Protein AF-A0A9C9W2D0-F1 (afdb_monomer)

Foldseek 3Di:
DVVLVVVCCVVPVDDDDDDDQVVPPVSCVVQPPQPPWDADVVRTDDTPDDDSVSVVVVVVVVD

Secondary structure (DSSP, 8-state):
-HHHHHHHHHHH--------GGG-HHHHHHHTT--SEEEETTEEEEES---HHHHHHHHHTT-

Radius of gyration: 12.17 Å; Cα contacts (8 Å, |Δi|>4): 41; chains: 1; bounding box: 25×22×33 Å

Nearest PDB structures (foldseek):
  1ttz-assembly1_A  TM=6.183E-01  e=1.793E-01  Xanthomonas campestris
  8pr6-assembly1_A  TM=6.502E-01  e=8.609E-01  Corynebacterium glutamicum

Structure (mmCIF, N/CA/C/O backbone):
data_AF-A0A9C9W2D0-F1
#
_entry.id   AF-A0A9C9W2D0-F1
#
loop_
_atom_site.group_PDB
_atom_site.id
_atom_site.type_symbol
_atom_site.label_atom_id
_atom_site.label_alt_id
_atom_site.label_comp_id
_atom_site.label_asym_id
_atom_site.label_entity_id
_atom_site.label_seq_id
_atom_site.pdbx_PDB_ins_code
_atom_site.Cartn_x
_atom_site.Cartn_y
_atom_site.Cartn_z
_atom_site.occupancy
_atom_site.B_iso_or_equiv
_atom_site.auth_seq_id
_atom_site.auth_comp_id
_atom_site.auth_asym_id
_atom_site.auth_atom_id
_atom_site.pdbx_PDB_model_num
ATOM 1 N N . MET A 1 1 ? 5.829 4.072 4.371 1.00 90.12 1 MET A N 1
ATOM 2 C CA . MET A 1 1 ? 4.531 3.367 4.251 1.00 90.12 1 MET A CA 1
ATOM 3 C C . MET A 1 1 ? 4.444 2.114 5.129 1.00 90.12 1 MET A C 1
ATOM 5 O O . MET A 1 1 ? 3.670 2.122 6.075 1.00 90.12 1 MET A O 1
ATOM 9 N N . LEU A 1 2 ? 5.248 1.067 4.887 1.00 92.44 2 LEU A N 1
ATOM 10 C CA . LEU A 1 2 ? 5.112 -0.240 5.561 1.00 92.44 2 LEU A CA 1
ATOM 11 C C . LEU A 1 2 ? 5.099 -0.192 7.104 1.00 92.44 2 LEU A C 1
ATOM 13 O O . LEU A 1 2 ? 4.267 -0.838 7.732 1.00 92.44 2 LEU A O 1
ATOM 17 N N . GLN A 1 3 ? 5.984 0.592 7.728 1.00 92.06 3 GLN A N 1
ATOM 18 C CA . GLN A 1 3 ? 6.030 0.718 9.192 1.00 92.06 3 GLN A CA 1
ATOM 19 C C . GLN A 1 3 ? 4.718 1.259 9.783 1.00 92.06 3 GLN A C 1
ATOM 21 O O . GLN A 1 3 ? 4.243 0.745 10.793 1.00 92.06 3 GLN A O 1
ATOM 26 N N . ALA A 1 4 ? 4.110 2.257 9.138 1.00 91.56 4 ALA A N 1
ATOM 27 C CA . ALA A 1 4 ? 2.836 2.819 9.578 1.00 91.56 4 ALA A CA 1
ATOM 28 C C . ALA A 1 4 ? 1.694 1.796 9.443 1.00 91.56 4 ALA A C 1
ATOM 30 O O . ALA A 1 4 ? 0.883 1.662 10.356 1.00 91.56 4 ALA A O 1
ATOM 31 N N . LEU A 1 5 ? 1.683 1.009 8.359 1.00 93.00 5 LEU A N 1
ATOM 32 C CA . LEU A 1 5 ? 0.699 -0.061 8.156 1.00 93.00 5 LEU A CA 1
ATOM 33 C C . LEU A 1 5 ? 0.806 -1.165 9.213 1.00 93.00 5 LEU A C 1
ATOM 35 O O . LEU A 1 5 ? -0.215 -1.630 9.708 1.00 93.00 5 LEU A O 1
ATOM 39 N N . ARG A 1 6 ? 2.022 -1.536 9.632 1.00 91.62 6 ARG A N 1
ATOM 40 C CA . ARG A 1 6 ? 2.217 -2.488 10.741 1.00 91.62 6 ARG A CA 1
ATOM 41 C C . ARG A 1 6 ? 1.657 -1.959 12.064 1.00 91.62 6 ARG A C 1
ATOM 43 O O . ARG A 1 6 ? 1.027 -2.709 12.805 1.00 91.62 6 ARG A O 1
ATOM 50 N N . GLY A 1 7 ? 1.846 -0.668 12.346 1.00 90.06 7 GLY A N 1
ATOM 51 C CA . GLY A 1 7 ? 1.249 -0.025 13.522 1.00 90.06 7 GLY A CA 1
ATOM 52 C C . GLY A 1 7 ? -0.282 -0.030 13.481 1.00 90.06 7 GLY A C 1
ATOM 53 O O . GLY A 1 7 ? -0.935 -0.241 14.502 1.00 90.06 7 GLY A O 1
ATOM 54 N N . LEU A 1 8 ? -0.859 0.145 12.291 1.00 87.38 8 LEU A N 1
ATOM 55 C CA . LEU A 1 8 ? -2.301 0.082 12.078 1.00 87.38 8 LEU A CA 1
ATOM 56 C C . LEU A 1 8 ? -2.848 -1.344 12.230 1.00 87.38 8 LEU A C 1
ATOM 58 O O . LEU A 1 8 ? -3.861 -1.528 12.906 1.00 87.38 8 LEU A O 1
ATOM 62 N N . GLN A 1 9 ? -2.171 -2.348 11.667 1.00 88.00 9 GLN A N 1
ATOM 63 C CA . GLN A 1 9 ? -2.525 -3.769 11.782 1.00 88.00 9 GLN A CA 1
ATOM 64 C C . GLN A 1 9 ? -2.669 -4.196 13.248 1.00 88.00 9 GLN A C 1
ATOM 66 O O . GLN A 1 9 ? -3.687 -4.777 13.621 1.00 88.00 9 GLN A O 1
ATOM 71 N N . ALA A 1 10 ? -1.718 -3.808 14.104 1.00 85.25 10 ALA A N 1
ATOM 72 C CA . ALA A 1 10 ? -1.760 -4.111 15.536 1.00 85.25 10 ALA A CA 1
ATOM 73 C C . ALA A 1 10 ? -2.972 -3.500 16.271 1.00 85.25 10 ALA A C 1
ATOM 75 O O . ALA A 1 10 ? -3.412 -4.040 17.282 1.00 85.25 10 ALA A O 1
ATOM 76 N N . ARG A 1 11 ? -3.513 -2.375 15.783 1.00 84.25 11 ARG A N 1
ATOM 77 C CA . ARG A 1 11 ? -4.609 -1.628 16.432 1.00 84.25 11 ARG A CA 1
ATOM 78 C C . ARG A 1 11 ? -5.994 -1.926 15.865 1.00 84.25 11 ARG A C 1
ATOM 80 O O . ARG A 1 11 ? -6.986 -1.723 16.558 1.00 84.25 11 ARG A O 1
ATOM 87 N N . SER A 1 12 ? -6.078 -2.310 14.594 1.00 77.88 12 SER A N 1
ATOM 88 C CA . SER A 1 12 ? -7.341 -2.341 13.842 1.00 77.88 12 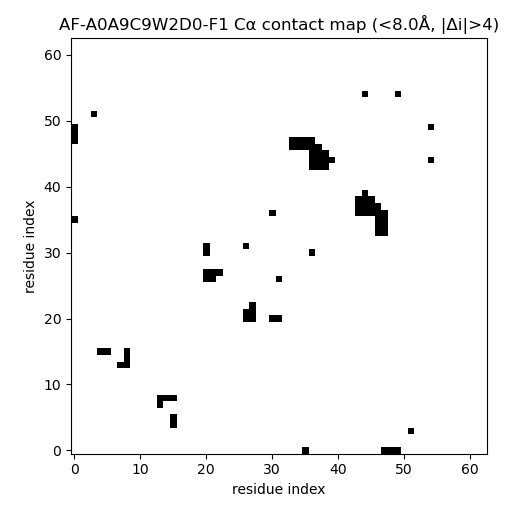SER A CA 1
ATOM 89 C C . SER A 1 12 ? -7.788 -3.736 13.412 1.00 77.88 12 SER A C 1
ATOM 91 O O . SER A 1 12 ? -8.916 -3.863 12.942 1.00 77.88 12 SER A O 1
ATOM 93 N N . GLY A 1 13 ? -6.945 -4.761 13.586 1.00 80.94 13 GLY A N 1
ATOM 94 C CA . GLY A 1 13 ? -7.267 -6.144 13.220 1.00 80.94 13 GLY A CA 1
ATOM 95 C C . GLY A 1 13 ? -7.301 -6.403 11.712 1.00 80.94 13 GLY A C 1
ATOM 96 O O . GLY A 1 13 ? -7.759 -7.458 11.291 1.00 80.94 13 GLY A O 1
ATOM 97 N N . VAL A 1 14 ? -6.836 -5.453 10.896 1.00 85.56 14 VAL A N 1
ATOM 98 C CA . VAL A 1 14 ? -6.726 -5.634 9.444 1.00 85.56 14 VAL A CA 1
ATOM 99 C C . VAL A 1 14 ? -5.551 -6.539 9.103 1.00 85.56 14 VAL A C 1
ATOM 101 O O . VAL A 1 14 ? -4.485 -6.444 9.710 1.00 85.56 14 VAL A O 1
ATOM 104 N N . GLU A 1 15 ? -5.725 -7.394 8.104 1.00 90.38 15 GLU A N 1
ATOM 105 C CA . GLU A 1 15 ? -4.628 -8.184 7.559 1.00 90.38 15 GLU A CA 1
ATOM 106 C C . GLU A 1 15 ? -3.819 -7.349 6.559 1.00 90.38 15 GLU A C 1
ATOM 108 O O . GLU A 1 15 ? -4.377 -6.629 5.730 1.00 90.38 15 GLU A O 1
ATOM 113 N N . LEU A 1 16 ? -2.492 -7.440 6.644 1.00 92.31 16 LEU A N 1
ATOM 114 C CA . LEU A 1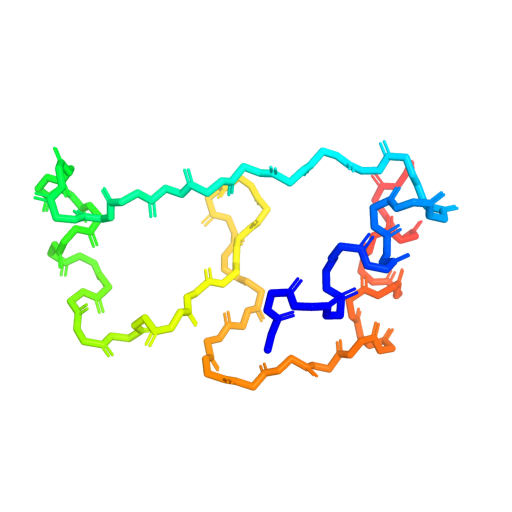 16 ? -1.579 -6.815 5.695 1.00 92.31 16 LEU A CA 1
ATOM 115 C C . LEU A 1 16 ? -0.833 -7.900 4.921 1.00 92.31 16 LEU A C 1
ATOM 117 O O . LEU A 1 16 ? 0.021 -8.588 5.482 1.00 92.31 16 LEU A O 1
ATOM 121 N N . GLN A 1 17 ? -1.105 -7.994 3.623 1.00 93.88 17 GLN A N 1
ATOM 122 C CA . GLN A 1 17 ? -0.381 -8.865 2.706 1.00 93.88 17 GLN A CA 1
ATOM 123 C C . GLN A 1 17 ? 0.636 -8.055 1.896 1.00 93.88 17 GLN A C 1
ATOM 125 O O . GLN A 1 17 ? 0.307 -7.023 1.314 1.00 93.88 17 GLN A O 1
ATOM 130 N N . LEU A 1 18 ? 1.877 -8.540 1.838 1.00 94.56 18 LEU A N 1
ATOM 131 C CA . LEU A 1 18 ? 2.887 -8.022 0.918 1.00 94.56 18 LEU A CA 1
ATOM 132 C C . LEU A 1 18 ? 2.844 -8.828 -0.376 1.00 94.56 18 LEU A C 1
ATOM 134 O O . LEU A 1 18 ? 2.92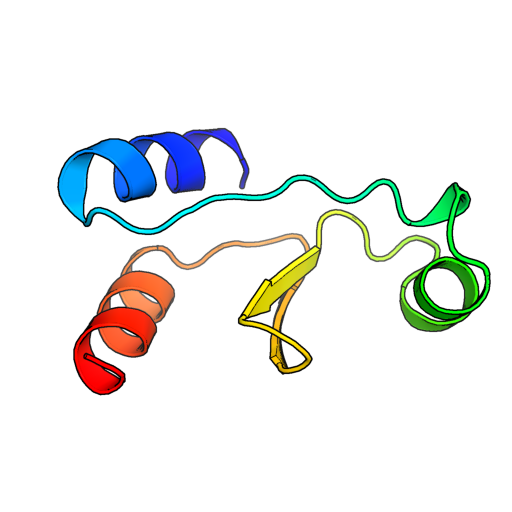9 -10.056 -0.345 1.00 94.56 18 LEU A O 1
ATOM 138 N N . VAL A 1 19 ? 2.725 -8.128 -1.500 1.00 94.88 19 VAL A N 1
ATOM 139 C CA . VAL A 1 19 ? 2.713 -8.726 -2.834 1.00 94.88 19 VAL A CA 1
ATOM 140 C C . VAL A 1 19 ? 3.932 -8.230 -3.599 1.00 94.88 19 VAL A C 1
ATOM 142 O O . VAL A 1 19 ? 4.166 -7.028 -3.700 1.00 94.88 19 VAL A O 1
ATOM 145 N N . ASP A 1 20 ? 4.713 -9.176 -4.112 1.00 95.75 20 ASP A N 1
ATOM 146 C CA . ASP A 1 20 ? 5.825 -8.923 -5.023 1.00 95.75 20 ASP A CA 1
ATOM 147 C C . ASP A 1 20 ? 5.267 -8.824 -6.448 1.00 95.75 20 ASP A C 1
ATOM 149 O O . ASP A 1 20 ? 4.902 -9.841 -7.047 1.00 95.75 20 ASP A O 1
ATOM 153 N N . ILE A 1 21 ? 5.130 -7.597 -6.959 1.00 96.00 21 ILE A N 1
ATOM 154 C CA . ILE A 1 21 ? 4.482 -7.351 -8.253 1.00 96.00 21 ILE A CA 1
ATOM 155 C C . ILE A 1 21 ? 5.266 -7.953 -9.420 1.00 96.00 21 ILE A C 1
ATOM 157 O O . ILE A 1 21 ? 4.656 -8.286 -10.430 1.00 96.00 21 ILE A O 1
ATOM 161 N N . ASP A 1 22 ? 6.581 -8.162 -9.285 1.00 96.00 22 ASP A N 1
ATOM 162 C CA . ASP A 1 22 ? 7.409 -8.725 -10.355 1.00 96.00 22 ASP A CA 1
ATOM 163 C C . ASP A 1 22 ? 7.065 -10.192 -10.647 1.00 96.00 22 ASP A C 1
ATOM 165 O O . ASP A 1 22 ? 7.357 -10.706 -11.729 1.00 96.00 22 ASP A O 1
ATOM 169 N N . ARG A 1 23 ? 6.397 -10.867 -9.703 1.00 97.00 23 ARG A N 1
ATOM 170 C CA . ARG A 1 23 ? 5.935 -12.254 -9.854 1.00 97.00 23 ARG A CA 1
ATOM 171 C C . ARG A 1 23 ? 4.585 -12.380 -10.552 1.00 97.00 23 ARG A C 1
ATOM 173 O O . ARG A 1 23 ? 4.240 -13.483 -10.972 1.00 97.00 23 ARG A O 1
ATOM 180 N N . ASP A 1 24 ? 3.830 -11.293 -10.678 1.00 95.62 24 ASP A N 1
ATOM 181 C CA . ASP A 1 24 ? 2.549 -11.270 -11.382 1.00 95.62 24 ASP A CA 1
ATOM 182 C C . ASP A 1 24 ? 2.647 -10.321 -12.587 1.00 95.62 24 ASP A C 1
ATOM 184 O O . ASP A 1 24 ? 2.642 -9.101 -12.412 1.00 95.62 24 ASP A O 1
ATOM 188 N N . PRO A 1 25 ? 2.680 -10.842 -13.828 1.00 96.31 25 PRO A N 1
ATOM 189 C CA . PRO A 1 25 ? 2.767 -10.016 -15.028 1.00 96.31 25 PRO A CA 1
ATOM 190 C C . PRO A 1 25 ? 1.689 -8.929 -15.121 1.00 96.31 25 PRO A C 1
ATOM 192 O O . PRO A 1 25 ? 1.950 -7.866 -15.679 1.00 96.31 25 PRO A O 1
ATOM 195 N N . ARG A 1 26 ? 0.490 -9.165 -14.566 1.00 95.62 26 ARG A N 1
ATOM 196 C CA . ARG A 1 26 ? -0.596 -8.177 -14.559 1.00 95.62 26 ARG A CA 1
ATOM 197 C C . ARG A 1 26 ? -0.292 -7.039 -13.595 1.00 95.62 26 ARG A C 1
ATOM 199 O O . ARG A 1 26 ? -0.507 -5.883 -13.947 1.00 95.62 26 ARG A O 1
ATOM 206 N N . LEU A 1 27 ? 0.212 -7.354 -12.401 1.00 95.50 27 LEU A N 1
ATOM 207 C CA . LEU A 1 27 ? 0.595 -6.338 -11.419 1.00 95.50 27 LEU A CA 1
ATOM 208 C C . LEU A 1 27 ? 1.8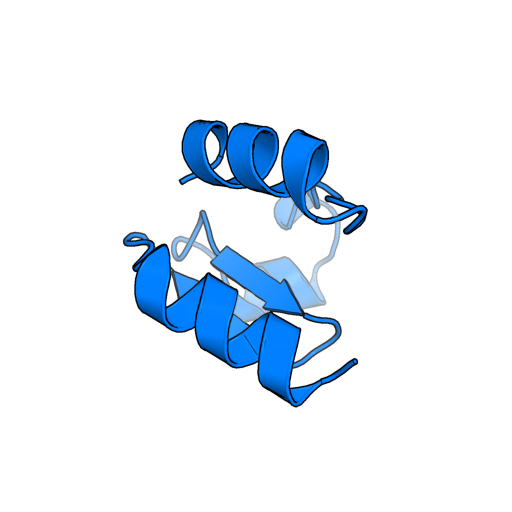39 -5.577 -11.871 1.00 95.50 27 LEU A C 1
ATOM 210 O O . LEU A 1 27 ? 1.851 -4.355 -11.771 1.00 95.50 27 LEU A O 1
ATOM 214 N N . ARG A 1 28 ? 2.834 -6.265 -12.442 1.00 96.62 28 ARG A N 1
ATOM 215 C CA . ARG A 1 28 ? 4.021 -5.636 -13.030 1.00 96.62 28 ARG A CA 1
ATOM 216 C C . ARG A 1 28 ? 3.650 -4.662 -14.141 1.00 96.62 28 ARG A C 1
ATOM 218 O O . ARG A 1 28 ? 4.085 -3.523 -14.109 1.00 96.62 28 ARG A O 1
ATOM 225 N N . GLN A 1 29 ? 2.796 -5.072 -15.080 1.00 97.06 29 GLN A N 1
ATOM 226 C CA . GLN A 1 29 ? 2.327 -4.185 -16.147 1.00 97.06 29 GLN A CA 1
ATOM 227 C C . GLN A 1 29 ? 1.517 -2.996 -15.607 1.00 97.06 29 GLN A C 1
ATOM 229 O O . GLN A 1 29 ? 1.563 -1.912 -16.182 1.00 97.06 29 GLN A O 1
ATOM 234 N N . ARG A 1 30 ? 0.738 -3.202 -14.538 1.00 95.62 30 ARG A N 1
ATOM 235 C CA . ARG A 1 30 ? -0.122 -2.162 -13.963 1.00 95.62 30 ARG A CA 1
ATOM 236 C C . ARG A 1 30 ? 0.653 -1.134 -13.146 1.00 95.62 30 ARG A C 1
ATOM 238 O O . ARG A 1 30 ? 0.310 0.041 -13.208 1.00 95.62 30 ARG A O 1
ATOM 245 N N . TYR A 1 31 ? 1.617 -1.585 -12.351 1.00 96.00 31 TYR A N 1
ATOM 246 C CA . TYR A 1 31 ? 2.270 -0.753 -11.348 1.00 96.00 31 TYR A CA 1
ATOM 247 C C . TYR A 1 31 ? 3.718 -0.427 -11.681 1.00 96.00 31 TYR A C 1
ATOM 249 O O . TYR A 1 31 ? 4.128 0.680 -11.375 1.00 96.00 31 TYR A O 1
ATOM 257 N N . ASP A 1 32 ? 4.470 -1.322 -12.319 1.00 95.00 32 ASP A N 1
ATOM 258 C CA . ASP A 1 32 ? 5.867 -1.100 -12.716 1.00 95.00 32 ASP A CA 1
ATOM 259 C C . ASP A 1 32 ? 6.687 -0.377 -11.617 1.00 95.00 32 ASP A C 1
ATOM 261 O O . ASP A 1 32 ? 6.811 -0.886 -10.502 1.00 95.00 32 ASP A O 1
ATOM 265 N N . GLU A 1 33 ? 7.176 0.841 -11.861 1.00 95.62 33 GLU A N 1
ATOM 266 C CA . GLU A 1 33 ? 7.953 1.625 -10.886 1.00 95.62 33 GLU A CA 1
ATOM 267 C C . GLU A 1 33 ? 7.114 2.357 -9.811 1.00 95.62 33 GLU A C 1
ATOM 269 O O . GLU A 1 33 ? 7.658 3.070 -8.962 1.00 95.62 33 GLU A O 1
ATOM 274 N N . TRP A 1 34 ? 5.787 2.199 -9.787 1.00 95.38 34 TRP A N 1
ATOM 275 C CA . TRP A 1 34 ? 4.874 2.864 -8.835 1.00 95.38 34 TRP A CA 1
ATOM 276 C C . TRP A 1 34 ? 4.869 2.245 -7.438 1.00 95.38 34 TRP A C 1
ATOM 278 O O . TRP A 1 34 ? 4.036 2.561 -6.590 1.00 95.38 34 TRP A O 1
ATOM 288 N N . VAL A 1 35 ? 5.832 1.377 -7.158 1.00 93.81 35 VAL A N 1
ATOM 289 C CA . VAL A 1 35 ? 5.989 0.737 -5.860 1.00 93.81 35 VAL A CA 1
ATOM 290 C C . VAL A 1 35 ? 6.632 1.677 -4.826 1.00 93.81 35 VAL A C 1
ATOM 292 O O . VAL A 1 35 ? 7.586 2.390 -5.128 1.00 93.81 35 VAL A O 1
ATOM 295 N N . PRO A 1 36 ? 6.182 1.658 -3.560 1.00 95.12 36 PRO A N 1
ATOM 296 C CA . PRO A 1 36 ? 5.130 0.801 -3.026 1.00 95.12 36 PRO A CA 1
ATOM 297 C C . PRO A 1 36 ? 3.716 1.362 -3.278 1.00 95.12 36 PRO A C 1
ATOM 299 O O . PRO A 1 36 ? 3.463 2.550 -3.062 1.00 95.12 36 PRO A O 1
ATOM 302 N N . VAL A 1 37 ? 2.787 0.465 -3.632 1.00 95.94 37 VAL A N 1
ATOM 303 C CA . VAL A 1 37 ? 1.346 0.735 -3.791 1.00 95.94 37 VAL A CA 1
ATOM 304 C C . VAL A 1 37 ? 0.571 0.055 -2.666 1.00 9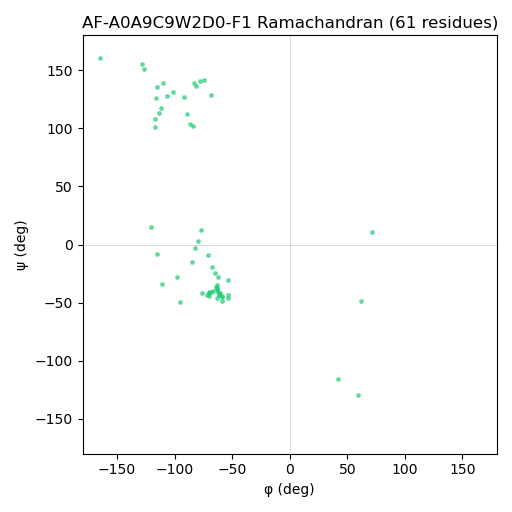5.94 37 VAL A C 1
ATOM 306 O O . VAL A 1 37 ? 0.871 -1.079 -2.292 1.00 95.94 37 VAL A O 1
ATOM 309 N N . LEU A 1 38 ? -0.427 0.742 -2.115 1.00 96.25 38 LEU A N 1
ATOM 310 C CA . LEU A 1 38 ? -1.374 0.183 -1.159 1.00 96.25 38 LEU A CA 1
ATOM 311 C C . LEU A 1 38 ? -2.728 -0.027 -1.833 1.00 96.25 38 LEU A C 1
ATOM 313 O O . LEU A 1 38 ? -3.300 0.910 -2.392 1.00 96.25 38 LEU A O 1
ATOM 317 N N . CYS A 1 39 ? -3.271 -1.235 -1.722 1.00 95.44 39 CYS A N 1
ATOM 318 C CA . CYS A 1 39 ? -4.600 -1.569 -2.220 1.00 95.44 39 CYS A CA 1
ATOM 319 C C . CYS A 1 39 ? -5.452 -2.246 -1.142 1.00 95.44 39 CYS A C 1
ATOM 321 O O . CYS A 1 39 ? -4.935 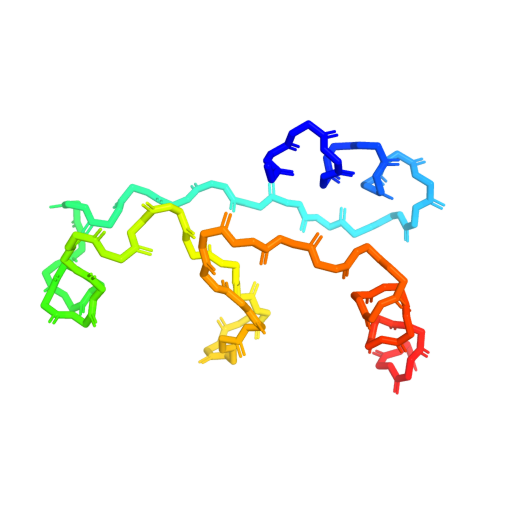-2.876 -0.221 1.00 95.44 39 CYS A O 1
ATOM 323 N N . HIS A 1 40 ? -6.769 -2.135 -1.293 1.00 93.56 40 HIS A N 1
ATOM 324 C CA . HIS A 1 40 ? -7.761 -2.949 -0.601 1.00 93.56 40 HIS A CA 1
ATOM 325 C C . HIS A 1 40 ? -8.533 -3.758 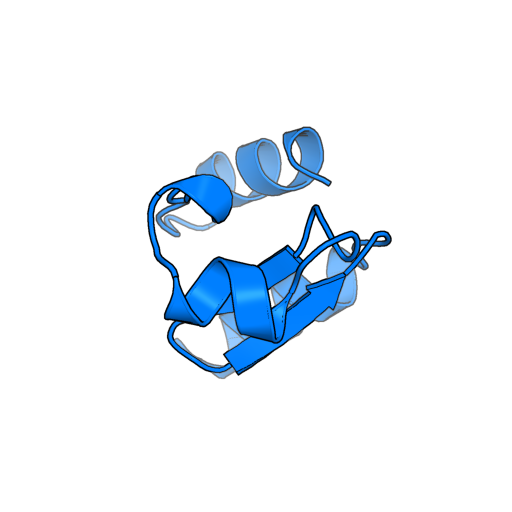-1.649 1.00 93.56 40 HIS A C 1
ATOM 327 O O . HIS A 1 40 ? -9.385 -3.211 -2.354 1.00 93.56 40 HIS A O 1
ATOM 333 N N . GLY A 1 41 ? -8.188 -5.041 -1.794 1.00 90.25 41 GLY A N 1
ATOM 334 C CA . GLY A 1 41 ? -8.576 -5.821 -2.972 1.00 90.25 41 GLY A CA 1
ATOM 335 C C . GLY A 1 41 ? -8.027 -5.167 -4.244 1.00 90.25 41 GLY A C 1
ATOM 336 O O . GLY A 1 41 ? -6.862 -4.779 -4.283 1.00 90.25 41 GLY A O 1
ATOM 337 N N . ASP A 1 42 ? -8.885 -4.961 -5.243 1.00 90.12 42 ASP A N 1
ATOM 338 C CA . ASP A 1 42 ? -8.521 -4.309 -6.512 1.00 90.12 42 ASP A CA 1
ATOM 339 C C . ASP A 1 42 ? -8.520 -2.767 -6.456 1.00 90.12 42 ASP A C 1
ATOM 341 O O . ASP A 1 42 ? -8.207 -2.100 -7.451 1.00 90.12 42 ASP A O 1
ATOM 345 N N . HIS A 1 43 ? -8.899 -2.183 -5.310 1.00 93.00 43 HIS A N 1
ATOM 346 C CA . HIS A 1 43 ? -8.978 -0.737 -5.125 1.00 93.00 43 HIS A CA 1
ATOM 347 C C . HIS A 1 43 ? -7.648 -0.169 -4.628 1.00 93.00 43 HIS A C 1
ATOM 349 O O . HIS A 1 43 ? -7.256 -0.403 -3.484 1.00 93.00 43 HIS A O 1
ATOM 355 N N . GLU 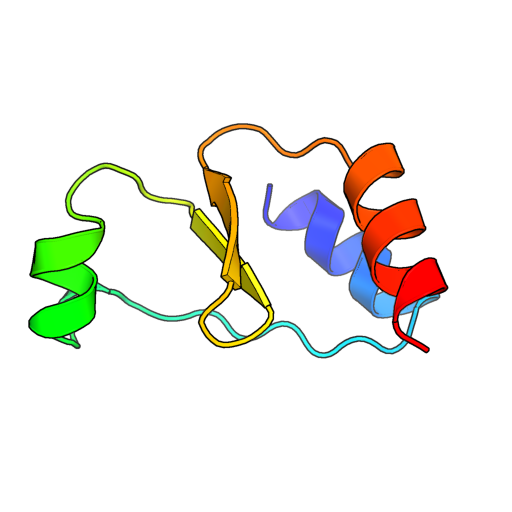A 1 44 ? -6.980 0.618 -5.468 1.00 95.12 44 GLU A N 1
ATOM 356 C CA . GLU A 1 44 ? -5.804 1.391 -5.071 1.00 95.12 44 GLU A CA 1
ATOM 357 C C . GLU A 1 44 ? -6.199 2.515 -4.108 1.00 95.12 44 GLU A C 1
ATOM 359 O O . GLU A 1 44 ? -7.100 3.300 -4.392 1.00 95.12 44 GLU A O 1
ATOM 364 N N . ILE A 1 45 ? -5.509 2.585 -2.970 1.00 95.19 45 ILE A N 1
ATOM 365 C CA . ILE A 1 45 ? -5.689 3.631 -1.959 1.00 95.19 45 ILE A CA 1
ATOM 366 C C . ILE A 1 45 ? -4.673 4.752 -2.180 1.00 95.19 45 ILE A C 1
ATOM 368 O O . ILE A 1 45 ? -5.037 5.926 -2.175 1.00 95.19 45 ILE A O 1
ATOM 372 N N . CYS A 1 46 ? -3.396 4.397 -2.327 1.00 95.88 46 CYS A N 1
ATOM 373 C CA . CYS A 1 46 ? -2.312 5.349 -2.548 1.00 95.88 46 CYS A CA 1
ATOM 374 C C . CYS A 1 46 ? -1.044 4.650 -3.053 1.00 95.88 46 CYS A C 1
ATOM 376 O O . CYS A 1 46 ? -0.833 3.464 -2.790 1.00 95.88 46 CYS A O 1
ATOM 378 N N . HIS A 1 47 ? -0.151 5.423 -3.665 1.00 95.38 47 HIS A N 1
ATOM 379 C CA . HIS A 1 47 ? 1.223 5.039 -3.982 1.00 95.38 47 HIS A CA 1
ATOM 380 C C . HIS A 1 47 ? 2.204 6.080 -3.422 1.00 95.38 47 HIS A C 1
ATOM 382 O O . HIS A 1 47 ? 1.852 7.252 -3.283 1.00 95.38 47 HIS A O 1
ATOM 388 N N . TYR A 1 48 ? 3.427 5.651 -3.086 1.00 94.75 48 TYR A N 1
ATOM 389 C CA . TYR A 1 48 ? 4.544 6.447 -2.531 1.00 94.75 48 TYR A CA 1
ATOM 390 C C . TYR A 1 48 ? 4.311 7.130 -1.168 1.00 94.75 48 TYR A C 1
ATOM 392 O O . TYR A 1 48 ? 5.146 7.008 -0.265 1.00 94.75 48 TYR A O 1
ATOM 400 N N . HIS A 1 49 ? 3.193 7.829 -0.983 1.00 95.00 49 HIS A N 1
ATOM 401 C CA . HIS A 1 49 ? 2.835 8.541 0.236 1.00 95.00 49 HIS A CA 1
ATOM 402 C C . HIS A 1 49 ? 1.586 7.937 0.877 1.00 95.00 49 HIS A C 1
ATOM 404 O O . HIS A 1 49 ? 0.595 7.670 0.206 1.00 95.00 49 HIS A O 1
ATOM 410 N N . LEU A 1 50 ? 1.633 7.752 2.195 1.00 95.19 50 LEU A N 1
ATOM 411 C CA . LEU A 1 50 ? 0.511 7.243 2.972 1.00 95.19 50 LEU A CA 1
ATOM 412 C C . LEU A 1 50 ? -0.020 8.338 3.889 1.00 95.19 50 LEU A C 1
ATOM 414 O O . LEU A 1 50 ? 0.667 8.733 4.831 1.00 95.19 50 LEU A O 1
ATOM 418 N N . ASP A 1 51 ? -1.273 8.723 3.672 1.00 94.88 51 ASP A N 1
ATOM 419 C CA . ASP A 1 51 ? -2.058 9.457 4.658 1.00 94.88 51 ASP A CA 1
ATOM 420 C C . ASP A 1 51 ? -2.741 8.455 5.602 1.00 94.88 51 ASP A C 1
ATOM 422 O O . ASP A 1 51 ? -3.716 7.781 5.255 1.00 94.88 51 ASP A O 1
ATOM 426 N N . VAL A 1 52 ? -2.191 8.339 6.811 1.00 91.56 52 VAL A N 1
ATOM 427 C CA . VAL A 1 52 ? -2.685 7.417 7.842 1.00 91.56 52 VAL A CA 1
ATOM 428 C C . VAL A 1 52 ? -4.103 7.779 8.280 1.00 91.56 52 VAL A C 1
ATOM 430 O O . VAL A 1 52 ? -4.920 6.881 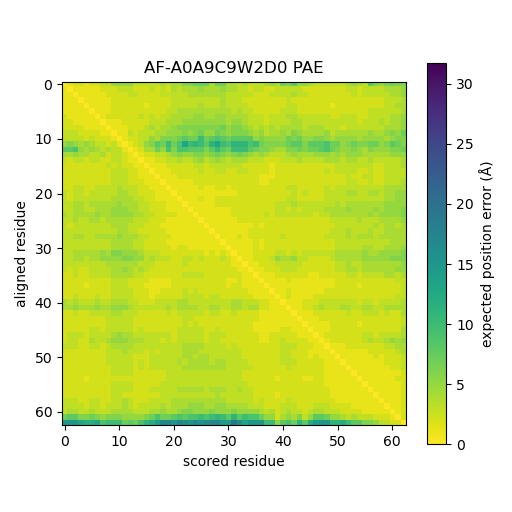8.469 1.00 91.56 52 VAL A O 1
ATOM 433 N N . ALA A 1 53 ? -4.423 9.069 8.402 1.00 92.38 53 ALA A N 1
ATOM 434 C CA . ALA A 1 53 ? -5.745 9.506 8.835 1.00 92.38 53 ALA A CA 1
ATOM 435 C C . ALA A 1 53 ? -6.795 9.213 7.755 1.00 92.38 53 ALA A C 1
ATOM 437 O O . ALA A 1 53 ? -7.884 8.720 8.057 1.00 92.38 53 ALA A O 1
ATOM 438 N N . ALA A 1 54 ? -6.470 9.453 6.481 1.00 93.81 54 ALA A N 1
ATOM 439 C CA . ALA A 1 54 ? -7.344 9.086 5.370 1.00 93.81 54 ALA A CA 1
ATOM 440 C C . ALA A 1 54 ? -7.578 7.568 5.301 1.00 93.81 54 ALA A C 1
ATOM 442 O O . ALA A 1 54 ? -8.725 7.147 5.131 1.00 93.81 54 ALA A O 1
ATOM 443 N N . LEU A 1 55 ? -6.530 6.759 5.497 1.00 93.12 55 LEU A N 1
ATOM 444 C CA . LEU A 1 55 ? -6.639 5.299 5.539 1.00 93.12 55 LEU A CA 1
ATOM 445 C C . LEU A 1 55 ? -7.507 4.821 6.712 1.00 93.12 55 LEU A C 1
ATOM 447 O O . LEU A 1 55 ? -8.388 3.987 6.518 1.00 93.12 55 LEU A O 1
ATOM 451 N N . GLU A 1 56 ? -7.310 5.360 7.917 1.00 91.12 56 GLU A N 1
ATOM 452 C CA . GLU A 1 56 ? -8.131 5.016 9.085 1.00 91.12 56 GLU A CA 1
ATOM 453 C C . GLU A 1 56 ? -9.616 5.328 8.839 1.00 91.12 56 GLU A C 1
ATOM 455 O O . GLU A 1 56 ? -10.473 4.477 9.091 1.00 91.12 56 GLU A O 1
ATOM 460 N N . ARG A 1 57 ? -9.935 6.502 8.270 1.00 92.88 57 ARG A N 1
ATOM 461 C CA . ARG A 1 57 ? -11.317 6.842 7.883 1.00 92.88 57 ARG A CA 1
ATOM 462 C C . ARG A 1 57 ? -11.870 5.887 6.827 1.00 92.88 57 ARG A C 1
ATOM 464 O O . ARG A 1 57 ? -13.017 5.459 6.939 1.00 92.88 57 ARG A O 1
ATOM 471 N N . TYR A 1 58 ? -11.070 5.555 5.813 1.00 93.06 58 TYR A N 1
ATOM 472 C CA . TYR A 1 58 ? -11.457 4.635 4.743 1.00 93.06 58 TYR A CA 1
ATOM 473 C C . TYR A 1 58 ? -11.824 3.251 5.294 1.00 93.06 58 TYR A C 1
ATOM 475 O O . TYR A 1 58 ? -12.857 2.699 4.912 1.00 93.06 58 TYR A O 1
ATOM 483 N N . LEU A 1 59 ? -11.009 2.719 6.210 1.00 89.81 59 LEU A N 1
ATOM 484 C CA . LEU A 1 59 ? -11.245 1.424 6.848 1.00 89.81 59 LEU A CA 1
ATOM 485 C C . LEU A 1 59 ? -12.460 1.462 7.776 1.00 89.81 59 LEU A C 1
ATOM 487 O O . LEU A 1 59 ? -13.256 0.529 7.774 1.00 89.81 59 LEU A O 1
ATOM 491 N N . HIS A 1 60 ? -12.640 2.541 8.542 1.00 89.50 60 HIS A N 1
ATOM 492 C CA . HIS A 1 60 ? -13.800 2.686 9.421 1.00 89.50 60 HIS A CA 1
ATOM 493 C C . HIS A 1 60 ? -15.120 2.745 8.637 1.00 89.50 60 HIS A C 1
ATOM 495 O O . HIS A 1 60 ? -16.126 2.211 9.092 1.00 89.50 60 HIS A O 1
ATOM 501 N N . ALA A 1 61 ? -15.135 3.371 7.459 1.00 90.19 61 ALA A N 1
ATOM 502 C CA . ALA A 1 61 ? -16.324 3.451 6.608 1.00 90.19 61 ALA A CA 1
ATOM 503 C C . ALA A 1 61 ? -16.711 2.116 5.938 1.00 90.19 61 ALA A C 1
ATOM 505 O O . ALA A 1 61 ? -17.756 2.046 5.298 1.00 90.19 61 ALA A O 1
ATOM 506 N N . ARG A 1 62 ? -15.862 1.085 6.033 1.00 83.19 62 ARG A N 1
ATOM 507 C CA . ARG A 1 62 ? -16.014 -0.217 5.358 1.00 83.19 62 ARG A CA 1
ATOM 508 C C . ARG A 1 62 ? -16.091 -1.404 6.329 1.00 83.19 62 ARG A C 1
ATOM 510 O O . ARG A 1 62 ? -15.895 -2.537 5.899 1.00 83.19 62 ARG A O 1
ATOM 517 N N . ARG A 1 63 ? -16.330 -1.138 7.615 1.00 69.75 63 ARG A N 1
ATOM 518 C CA . ARG A 1 63 ? -16.634 -2.167 8.619 1.00 69.75 63 ARG A CA 1
ATOM 519 C C . ARG A 1 63 ? -18.093 -2.591 8.572 1.00 69.75 63 ARG A C 1
ATOM 521 O O . ARG A 1 63 ? -18.934 -1.732 8.230 1.00 69.75 63 ARG A O 1
#

pLDDT: mean 92.23, std 4.9, range [69.75, 97.06]

Solvent-accessible surface area (backbone atoms only — not comparable to full-atom values): 4094 Å² total; per-residue (Å²): 99,68,70,62,52,53,60,45,31,78,75,69,75,52,87,86,83,88,77,69,41,85,80,35,71,69,47,29,74,73,44,61,85,50,65,61,67,44,60,63,84,93,44,77,77,42,51,78,59,74,60,64,69,61,49,53,53,54,54,64,75,69,110

Sequence (63 aa):
MLQALRGLQARSGVELQLVDIDRDPRLRQRYDEWVPVLCHGDHEICHYHLDVAALERYLHARR

Mean predicted aligned error: 2.91 Å